Protein AF-A0A1X4I347-F1 (afdb_monomer)

Sequence (66 aa):
MTVLILTSEEDVTADMVVVHLNGSGVPVVRLDPADLTGGVSLSGEYVHGRFRGHLSAGGRLVSIGG

Radius of gyration: 13.07 Å; Cα contacts (8 Å, |Δi|>4): 95; chains: 1; bounding box: 20×29×34 Å

Mean predicted aligned error: 7.17 Å

Structure (mmCIF, N/CA/C/O backbone):
data_AF-A0A1X4I347-F1
#
_entry.id   AF-A0A1X4I347-F1
#
loop_
_atom_site.group_PDB
_atom_site.id
_atom_site.type_symbol
_atom_site.label_atom_id
_atom_site.label_alt_id
_atom_site.label_comp_id
_atom_site.label_asym_id
_atom_site.label_entity_id
_atom_site.label_seq_id
_atom_site.pdbx_PDB_ins_code
_atom_site.Cartn_x
_atom_site.Cartn_y
_atom_site.Cartn_z
_atom_site.occupancy
_atom_site.B_iso_or_equiv
_atom_site.auth_seq_id
_atom_site.auth_comp_id
_atom_site.auth_asym_id
_atom_site.auth_atom_id
_atom_site.pdbx_PDB_model_num
ATOM 1 N N . MET A 1 1 ? 8.856 -9.059 -8.512 1.00 72.25 1 MET A N 1
ATOM 2 C CA . MET A 1 1 ? 8.877 -8.219 -7.299 1.00 72.25 1 MET A CA 1
ATOM 3 C C . MET A 1 1 ? 7.655 -7.330 -7.374 1.00 72.25 1 MET A C 1
ATOM 5 O O . MET A 1 1 ? 7.490 -6.717 -8.417 1.00 72.25 1 MET A O 1
ATOM 9 N N . THR A 1 2 ? 6.805 -7.311 -6.353 1.00 81.81 2 THR A N 1
ATOM 10 C CA . THR A 1 2 ? 5.552 -6.535 -6.356 1.00 81.81 2 THR A CA 1
ATOM 11 C C . THR A 1 2 ? 5.603 -5.503 -5.246 1.00 81.81 2 THR A C 1
ATOM 13 O O . THR A 1 2 ? 6.118 -5.796 -4.168 1.00 81.81 2 THR A O 1
ATOM 16 N N . VAL A 1 3 ? 5.106 -4.301 -5.526 1.00 85.69 3 VAL A N 1
ATOM 17 C CA . VAL A 1 3 ? 5.136 -3.163 -4.605 1.00 85.69 3 VAL A CA 1
ATOM 18 C C . VAL A 1 3 ? 3.734 -2.910 -4.050 1.00 85.69 3 VAL A C 1
ATOM 20 O O . VAL A 1 3 ? 2.780 -2.764 -4.811 1.00 85.69 3 VAL A O 1
ATOM 23 N N . LEU A 1 4 ? 3.622 -2.856 -2.721 1.00 86.38 4 LEU A N 1
ATOM 24 C CA . LEU A 1 4 ? 2.426 -2.401 -2.010 1.00 86.38 4 LEU A CA 1
ATOM 25 C C . LEU A 1 4 ? 2.573 -0.910 -1.690 1.00 86.38 4 LEU A C 1
ATOM 27 O O . LEU A 1 4 ? 3.555 -0.513 -1.063 1.00 86.38 4 LEU A O 1
ATOM 31 N N . ILE A 1 5 ? 1.592 -0.107 -2.093 1.00 89.12 5 ILE A N 1
ATOM 32 C CA . ILE A 1 5 ? 1.504 1.322 -1.789 1.00 89.12 5 ILE A CA 1
ATOM 33 C C . ILE A 1 5 ? 0.331 1.538 -0.831 1.00 89.12 5 ILE A C 1
ATOM 35 O O . ILE A 1 5 ? -0.810 1.213 -1.157 1.00 89.12 5 ILE A O 1
ATOM 39 N N . LEU A 1 6 ? 0.631 2.080 0.348 1.00 87.62 6 LEU A N 1
ATOM 40 C CA . LEU A 1 6 ? -0.344 2.402 1.388 1.00 87.62 6 LEU A CA 1
ATOM 41 C C . LEU A 1 6 ? -0.592 3.908 1.392 1.00 87.62 6 LEU A C 1
ATOM 43 O O . LEU A 1 6 ? 0.260 4.661 1.860 1.00 87.62 6 LEU A O 1
ATOM 47 N N . THR A 1 7 ? -1.716 4.340 0.830 1.00 90.31 7 THR A N 1
ATOM 48 C CA . THR A 1 7 ? -2.055 5.764 0.692 1.00 90.31 7 THR A CA 1
ATOM 49 C C . THR A 1 7 ? -3.531 5.949 0.336 1.00 90.31 7 THR A C 1
ATOM 51 O O . THR A 1 7 ? -4.137 5.019 -0.200 1.00 90.31 7 THR A O 1
ATOM 54 N N . SER A 1 8 ? -4.090 7.134 0.592 1.00 90.19 8 SER A N 1
ATOM 55 C CA . SER A 1 8 ? -5.466 7.454 0.195 1.00 90.19 8 SER A CA 1
ATOM 56 C C . SER A 1 8 ? -5.597 7.631 -1.315 1.00 90.19 8 SER A C 1
ATOM 58 O O . SER A 1 8 ? -4.592 7.809 -2.012 1.00 90.19 8 SER A O 1
ATOM 60 N N . GLU A 1 9 ? -6.819 7.572 -1.848 1.00 87.25 9 GLU A N 1
ATOM 61 C CA . GLU A 1 9 ? -7.079 7.698 -3.291 1.00 87.25 9 GLU A CA 1
ATOM 62 C C . GLU A 1 9 ? -6.640 9.054 -3.873 1.00 87.25 9 GLU A C 1
ATOM 64 O O . GLU A 1 9 ? -6.219 9.123 -5.027 1.00 87.25 9 GLU A O 1
ATOM 69 N N . GLU A 1 10 ? -6.648 10.118 -3.070 1.00 93.50 10 GLU A N 1
ATOM 70 C CA . GLU A 1 10 ? -6.329 11.485 -3.497 1.00 93.50 10 GLU A CA 1
ATOM 71 C C . GLU A 1 10 ? -4.826 11.805 -3.523 1.00 93.50 10 GLU A C 1
ATOM 73 O O . GLU A 1 10 ? -4.435 12.909 -3.916 1.00 93.50 10 GLU A O 1
ATOM 78 N N . ASP A 1 11 ? -3.963 10.876 -3.103 1.00 94.44 11 ASP A N 1
ATOM 79 C CA . ASP A 1 11 ? -2.517 11.090 -3.117 1.00 94.44 11 ASP A CA 1
ATOM 80 C C . ASP A 1 11 ? -1.941 11.046 -4.542 1.00 94.44 11 ASP A C 1
ATOM 82 O O . ASP A 1 11 ? -1.504 10.014 -5.059 1.00 94.44 11 ASP A O 1
ATOM 86 N N . VAL A 1 12 ? -1.864 12.226 -5.153 1.00 94.75 12 VAL A N 1
ATOM 87 C CA . VAL A 1 12 ? -1.274 12.438 -6.482 1.00 94.75 12 VAL A CA 1
ATOM 88 C C . VAL A 1 12 ? 0.208 12.054 -6.568 1.00 94.75 12 VAL A C 1
ATOM 90 O O . VAL A 1 12 ? 0.710 11.763 -7.655 1.00 94.75 12 VAL A O 1
ATOM 93 N N . THR A 1 13 ? 0.939 12.030 -5.447 1.00 95.62 13 THR A N 1
ATOM 94 C CA . THR A 1 13 ? 2.346 11.599 -5.437 1.00 95.62 13 THR A CA 1
ATOM 95 C C . THR A 1 13 ? 2.424 10.092 -5.640 1.00 95.62 13 THR A C 1
ATOM 97 O O . THR A 1 13 ? 3.255 9.604 -6.410 1.00 95.62 13 THR A O 1
ATOM 100 N N . ALA A 1 14 ? 1.527 9.349 -4.991 1.00 94.06 14 ALA A N 1
ATOM 101 C CA . ALA A 1 14 ? 1.412 7.915 -5.188 1.00 94.06 14 ALA A CA 1
ATOM 102 C C . ALA A 1 14 ? 1.028 7.564 -6.629 1.00 94.06 14 ALA A C 1
ATOM 104 O O . ALA A 1 14 ? 1.595 6.626 -7.189 1.00 94.06 14 ALA A O 1
ATOM 105 N N . ASP A 1 15 ? 0.156 8.349 -7.265 1.00 94.50 15 ASP A N 1
ATOM 106 C CA . ASP A 1 15 ? -0.187 8.164 -8.681 1.00 94.50 15 ASP A CA 1
ATOM 107 C C . ASP A 1 15 ? 1.047 8.257 -9.589 1.00 94.50 15 ASP A C 1
ATOM 109 O O . ASP A 1 15 ? 1.250 7.412 -10.466 1.00 94.50 15 ASP A O 1
ATOM 113 N N . MET A 1 16 ? 1.929 9.234 -9.350 1.00 95.38 16 MET A N 1
ATOM 114 C CA . MET A 1 16 ? 3.183 9.362 -10.102 1.00 95.38 16 MET A CA 1
ATOM 115 C C . MET A 1 16 ? 4.088 8.134 -9.928 1.00 95.38 16 MET A C 1
ATOM 117 O O . MET A 1 16 ? 4.695 7.663 -10.895 1.00 95.38 16 MET A O 1
ATOM 121 N N . VAL A 1 17 ? 4.162 7.586 -8.711 1.00 95.25 17 VAL A N 1
ATOM 122 C CA . VAL A 1 17 ? 4.923 6.361 -8.426 1.00 95.25 17 VAL A CA 1
ATOM 123 C C . VAL A 1 17 ? 4.317 5.160 -9.157 1.00 95.25 17 VAL A C 1
ATOM 125 O O . VAL A 1 17 ? 5.055 4.398 -9.782 1.00 95.25 17 VAL A O 1
ATOM 128 N N . VAL A 1 18 ? 2.989 5.010 -9.144 1.00 93.38 18 VAL A N 1
ATOM 129 C CA . VAL A 1 18 ? 2.273 3.940 -9.861 1.00 93.38 18 VAL A CA 1
ATOM 130 C C . VAL A 1 18 ? 2.581 3.990 -11.357 1.00 93.38 18 VAL A C 1
ATOM 132 O O . VAL A 1 18 ? 2.907 2.960 -11.947 1.00 93.38 18 VAL A O 1
ATOM 135 N N . VAL A 1 19 ? 2.538 5.177 -11.970 1.00 95.88 19 VAL A N 1
ATOM 136 C CA . VAL A 1 19 ? 2.877 5.361 -13.391 1.00 95.88 19 VAL A CA 1
ATOM 137 C C . VAL A 1 19 ? 4.304 4.893 -13.682 1.00 95.88 19 VAL A C 1
ATOM 139 O O . VAL A 1 19 ? 4.526 4.156 -14.644 1.00 95.88 19 VAL A O 1
ATOM 142 N N . HIS A 1 20 ? 5.269 5.269 -12.841 1.00 95.88 20 HIS A N 1
ATOM 143 C CA . HIS A 1 20 ? 6.668 4.883 -13.025 1.00 95.88 20 HIS A CA 1
ATOM 144 C C . HIS A 1 20 ? 6.894 3.368 -12.879 1.00 95.88 20 HIS A C 1
ATOM 146 O O . HIS A 1 20 ? 7.591 2.751 -13.692 1.00 95.88 20 HIS A O 1
ATOM 152 N N . LEU A 1 21 ? 6.280 2.752 -11.866 1.00 93.19 21 LEU A N 1
ATOM 153 C CA . LEU A 1 21 ? 6.379 1.313 -11.611 1.00 93.19 21 LEU A CA 1
ATOM 154 C C . LEU A 1 21 ? 5.717 0.493 -12.723 1.00 93.19 21 LEU A C 1
ATOM 156 O O . LEU A 1 21 ? 6.334 -0.443 -13.236 1.00 93.19 21 LEU A O 1
ATOM 160 N N . ASN A 1 22 ? 4.524 0.896 -13.168 1.00 91.94 22 ASN A N 1
ATOM 161 C CA . ASN A 1 22 ? 3.843 0.267 -14.299 1.00 91.94 22 ASN A CA 1
ATOM 162 C C . ASN A 1 22 ? 4.664 0.384 -15.590 1.00 91.94 22 ASN A C 1
ATOM 164 O O . ASN A 1 22 ? 4.808 -0.601 -16.312 1.00 91.94 22 ASN A O 1
ATOM 168 N N . GLY A 1 23 ? 5.266 1.551 -15.856 1.00 95.06 23 GLY A N 1
ATOM 169 C CA . GLY A 1 23 ? 6.171 1.746 -16.996 1.00 95.06 23 GLY A CA 1
ATOM 170 C C . GLY A 1 23 ? 7.412 0.844 -16.960 1.00 95.06 23 GLY A C 1
ATOM 171 O O . GLY A 1 23 ? 7.970 0.522 -18.005 1.00 95.06 23 GLY A O 1
ATOM 172 N N . SER A 1 24 ? 7.802 0.386 -15.769 1.00 94.38 24 SER A N 1
ATOM 173 C CA . SER A 1 24 ? 8.911 -0.550 -15.546 1.00 94.38 24 SER A CA 1
ATOM 174 C C . SER A 1 24 ? 8.465 -2.020 -15.485 1.00 94.38 24 SER A C 1
ATOM 176 O O . SER A 1 24 ? 9.278 -2.898 -15.199 1.00 94.38 24 SER A O 1
ATOM 178 N N . GLY A 1 25 ? 7.180 -2.306 -15.723 1.00 89.19 25 GLY A N 1
ATOM 179 C CA . GLY A 1 25 ? 6.612 -3.656 -15.654 1.00 89.19 25 GLY A CA 1
ATOM 180 C C . GLY A 1 25 ? 6.523 -4.230 -14.236 1.00 89.19 25 GLY A C 1
ATOM 181 O O . GLY A 1 25 ? 6.396 -5.445 -14.074 1.00 89.19 25 GLY A O 1
ATOM 182 N N . VAL A 1 26 ? 6.610 -3.386 -13.204 1.00 89.00 26 VAL A N 1
ATOM 183 C CA . VAL A 1 26 ? 6.510 -3.801 -11.802 1.00 89.00 26 VAL A CA 1
ATOM 184 C C . VAL A 1 26 ? 5.035 -3.855 -11.406 1.00 89.00 26 VAL A C 1
ATOM 186 O O . VAL A 1 26 ? 4.359 -2.832 -11.490 1.00 89.00 26 VAL A O 1
ATOM 189 N N . PRO A 1 27 ? 4.513 -5.005 -10.944 1.00 85.75 27 PRO A N 1
ATOM 190 C CA . PRO A 1 27 ? 3.153 -5.076 -10.431 1.00 85.75 27 PRO A CA 1
ATOM 191 C C . PRO A 1 27 ? 2.983 -4.203 -9.184 1.00 85.75 27 PRO A C 1
ATOM 193 O O . PRO A 1 27 ? 3.837 -4.216 -8.290 1.00 85.75 27 PRO A O 1
ATOM 196 N N . VAL A 1 28 ? 1.860 -3.486 -9.110 1.00 87.75 28 VAL A N 1
ATOM 197 C CA . VAL A 1 28 ? 1.529 -2.590 -7.996 1.00 87.75 28 VAL A CA 1
ATOM 198 C C . VAL A 1 28 ? 0.175 -2.955 -7.401 1.00 87.75 28 VAL A C 1
ATOM 200 O O . VAL A 1 28 ? -0.785 -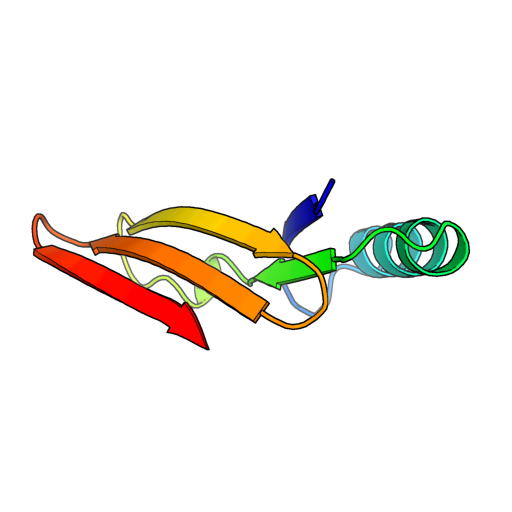3.203 -8.126 1.00 87.75 28 VAL A O 1
ATOM 203 N N . VAL A 1 29 ? 0.103 -2.949 -6.071 1.00 85.44 29 VAL A N 1
ATOM 204 C CA . VAL A 1 29 ? -1.146 -3.000 -5.302 1.00 85.44 29 VAL A CA 1
ATOM 205 C C . VAL A 1 29 ? -1.247 -1.706 -4.500 1.00 85.44 29 VAL A C 1
ATOM 207 O O . VAL A 1 29 ? -0.306 -1.361 -3.787 1.00 85.44 29 VAL A O 1
ATOM 210 N N . ARG A 1 30 ? -2.371 -0.992 -4.607 1.00 88.00 30 ARG A N 1
ATOM 211 C CA . ARG A 1 30 ? -2.672 0.202 -3.804 1.00 88.00 30 ARG A CA 1
ATOM 212 C C . ARG A 1 30 ? -3.769 -0.130 -2.798 1.00 88.00 30 ARG A C 1
ATOM 214 O O . ARG A 1 30 ? -4.711 -0.838 -3.147 1.00 88.00 30 ARG A O 1
ATOM 221 N N . LEU A 1 31 ? -3.620 0.348 -1.570 1.00 85.25 31 LEU A N 1
ATOM 222 C CA . LEU A 1 31 ? -4.593 0.164 -0.498 1.00 85.25 31 LEU A CA 1
ATOM 223 C C . LEU A 1 31 ? -4.666 1.434 0.353 1.00 85.25 31 LEU A C 1
ATOM 225 O O . LEU A 1 31 ? -3.622 1.936 0.773 1.00 85.25 31 LEU A O 1
ATOM 229 N N . ASP A 1 32 ? -5.881 1.914 0.621 1.00 86.62 32 ASP A N 1
ATOM 230 C CA . ASP A 1 32 ? -6.119 3.017 1.550 1.00 86.62 32 ASP A CA 1
ATOM 231 C C . ASP A 1 32 ? -6.125 2.489 2.996 1.00 86.62 32 ASP A C 1
ATOM 233 O O . ASP A 1 32 ? -6.945 1.633 3.345 1.00 86.62 32 ASP A O 1
ATOM 237 N N . PRO A 1 33 ? -5.215 2.952 3.872 1.00 77.81 33 PRO A N 1
ATOM 238 C CA . PRO A 1 33 ? -5.238 2.572 5.279 1.00 77.81 33 PRO A CA 1
ATOM 239 C C . PRO A 1 33 ? -6.516 3.000 6.011 1.00 77.81 33 PRO A C 1
ATOM 241 O O . PRO A 1 33 ? -6.852 2.380 7.017 1.00 77.81 33 PRO A O 1
ATOM 244 N N . ALA A 1 34 ? -7.222 4.036 5.546 1.00 81.25 34 ALA A N 1
ATOM 245 C CA . ALA A 1 34 ? -8.466 4.506 6.154 1.00 81.25 34 ALA A CA 1
ATOM 246 C C . ALA A 1 34 ? -9.609 3.484 6.034 1.00 81.25 34 ALA A C 1
ATOM 248 O O . ALA A 1 34 ? -10.481 3.442 6.904 1.00 81.25 34 ALA A O 1
ATOM 249 N N . ASP A 1 35 ? -9.558 2.599 5.034 1.00 77.25 35 ASP A N 1
ATOM 250 C CA . ASP A 1 35 ? -10.496 1.477 4.897 1.00 77.25 35 ASP A CA 1
ATOM 251 C C . ASP A 1 35 ? -10.288 0.400 5.978 1.00 77.25 35 ASP A C 1
ATOM 253 O O . ASP A 1 35 ? -11.133 -0.476 6.190 1.00 77.25 35 ASP A O 1
ATOM 257 N N . LEU A 1 36 ? -9.165 0.450 6.703 1.00 75.19 36 LEU A N 1
ATOM 258 C CA . LEU A 1 36 ? -8.857 -0.460 7.797 1.00 75.19 36 LEU A CA 1
ATOM 259 C C . LEU A 1 36 ? -9.393 0.132 9.106 1.00 75.19 36 LEU A C 1
ATOM 261 O O . LEU A 1 36 ? -8.748 0.931 9.778 1.00 75.19 36 LEU A O 1
ATOM 265 N N . THR A 1 37 ? -10.579 -0.308 9.525 1.00 70.88 37 THR A N 1
ATOM 266 C CA . THR A 1 37 ? -11.292 0.215 10.709 1.00 70.88 37 THR A CA 1
ATOM 267 C C . THR A 1 37 ? -10.652 -0.146 12.070 1.00 70.88 37 THR A C 1
ATOM 269 O O . THR A 1 37 ? -11.301 -0.035 13.110 1.00 70.88 37 THR A O 1
ATOM 272 N N . GLY A 1 38 ? -9.402 -0.624 12.101 1.00 7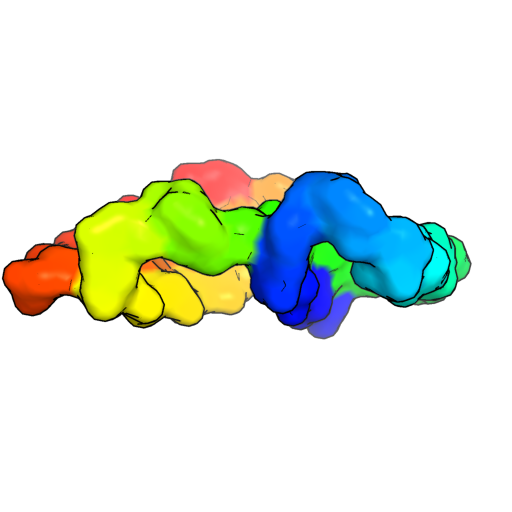3.31 38 GLY A N 1
ATOM 273 C CA . GLY A 1 38 ? -8.674 -1.046 13.303 1.00 73.31 38 GLY A CA 1
ATOM 274 C C . GLY A 1 38 ? -7.228 -1.471 13.010 1.00 73.31 38 GLY A C 1
ATOM 275 O O . GLY A 1 38 ? -6.745 -1.338 11.891 1.00 73.31 38 GLY A O 1
ATOM 276 N N . GLY A 1 39 ? -6.520 -2.007 14.012 1.00 71.75 39 GLY A N 1
ATOM 277 C CA . GLY A 1 39 ? -5.176 -2.562 13.819 1.00 71.75 39 GLY A CA 1
ATOM 278 C C . GLY A 1 39 ? -5.217 -3.790 12.908 1.00 71.75 39 GLY A C 1
ATOM 279 O O . GLY A 1 39 ? -5.663 -4.862 13.328 1.00 71.75 39 GLY A O 1
ATOM 280 N N . VAL A 1 40 ? -4.762 -3.624 11.668 1.00 72.88 40 VAL A N 1
ATOM 281 C CA . VAL A 1 40 ? -4.758 -4.663 10.637 1.00 72.88 40 VAL A CA 1
ATOM 282 C C . VAL A 1 40 ? -3.326 -4.938 10.190 1.00 72.88 40 VAL A C 1
ATOM 284 O O . VAL A 1 40 ? -2.542 -4.021 9.962 1.00 72.88 40 VAL A O 1
ATOM 287 N N . SER A 1 41 ? -2.987 -6.219 10.056 1.00 78.31 41 SER A N 1
ATOM 288 C CA . SER A 1 41 ? -1.746 -6.673 9.434 1.00 78.31 41 SER A CA 1
ATOM 289 C C . SER A 1 41 ? -2.085 -7.464 8.178 1.00 78.31 41 SER A C 1
ATOM 291 O O . SER A 1 41 ? -2.824 -8.448 8.230 1.00 78.31 41 SER A O 1
ATOM 293 N N . LEU A 1 42 ? -1.548 -7.019 7.047 1.00 77.81 42 LEU A N 1
ATOM 294 C CA . LE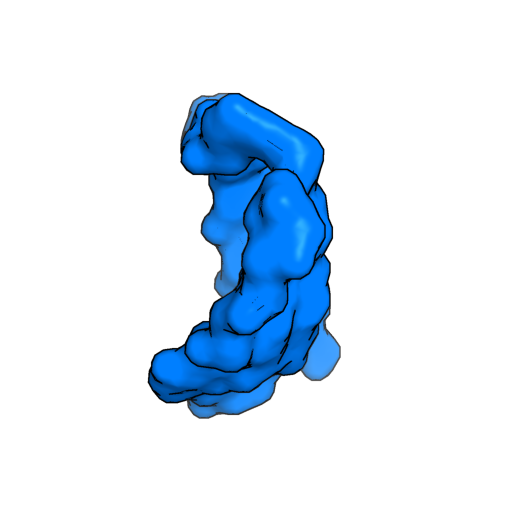U A 1 42 ? -1.668 -7.685 5.759 1.00 77.81 42 LEU A CA 1
ATOM 295 C C . LEU A 1 42 ? -0.283 -8.172 5.336 1.00 77.81 42 LEU A C 1
ATOM 297 O O . LEU A 1 42 ? 0.663 -7.391 5.262 1.00 77.81 42 LEU A O 1
ATOM 301 N N . SER A 1 43 ? -0.175 -9.464 5.041 1.00 80.19 43 SER A N 1
ATOM 302 C CA . SER A 1 43 ? 1.005 -10.047 4.398 1.00 80.19 43 SER A CA 1
ATOM 303 C C . SER A 1 43 ? 0.566 -10.800 3.157 1.00 80.19 43 SER A C 1
ATOM 305 O O . SER A 1 43 ? -0.460 -11.479 3.172 1.00 80.19 43 SER A O 1
ATOM 307 N N . GLY A 1 44 ? 1.320 -10.701 2.073 1.00 81.12 44 GLY A N 1
ATOM 308 C CA . GLY A 1 44 ? 0.960 -11.410 0.860 1.00 81.12 44 GLY A CA 1
ATOM 309 C C . GLY A 1 44 ? 1.960 -11.221 -0.256 1.00 81.12 44 GLY A C 1
ATOM 310 O O . GLY A 1 44 ? 2.751 -10.280 -0.269 1.00 81.12 44 GLY A O 1
ATOM 311 N N . GLU A 1 45 ? 1.887 -12.145 -1.198 1.00 82.69 45 GLU A N 1
ATOM 312 C CA . GLU A 1 45 ? 2.626 -12.113 -2.442 1.00 82.69 45 GLU A CA 1
ATOM 313 C C . GLU A 1 45 ? 1.635 -11.935 -3.585 1.00 82.69 45 GLU A C 1
ATOM 315 O O . GL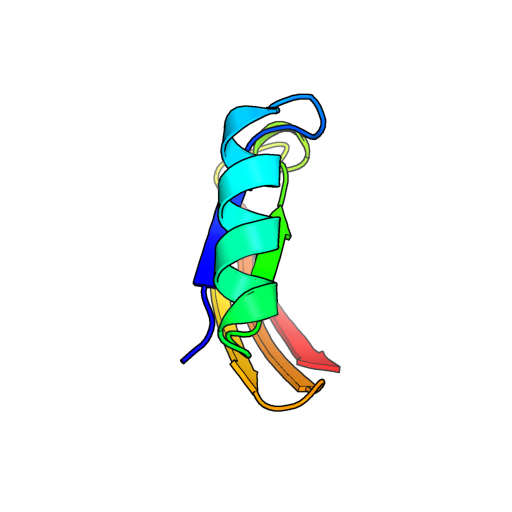U A 1 45 ? 0.564 -12.548 -3.614 1.00 82.69 45 GLU A O 1
ATOM 320 N N . TYR A 1 46 ? 2.014 -11.099 -4.543 1.00 76.25 46 TYR A N 1
ATOM 321 C CA . TYR A 1 46 ? 1.296 -10.927 -5.794 1.00 76.25 46 TYR A CA 1
ATOM 322 C C . TYR A 1 46 ? 2.265 -11.225 -6.925 1.00 76.25 46 TYR A C 1
ATOM 324 O O . TYR A 1 46 ? 3.338 -10.626 -6.998 1.00 76.25 46 TYR A O 1
ATOM 332 N N . VAL A 1 47 ? 1.923 -12.169 -7.790 1.00 80.62 47 VAL A N 1
ATOM 333 C CA . VAL A 1 47 ? 2.792 -12.637 -8.868 1.00 80.62 47 VAL A CA 1
ATOM 334 C C . VAL A 1 47 ? 1.923 -12.940 -10.084 1.00 80.62 47 VAL A C 1
ATOM 336 O O . VAL A 1 47 ? 1.066 -13.817 -10.034 1.00 80.62 47 VAL A O 1
ATOM 339 N N . HIS A 1 48 ? 2.163 -12.225 -11.188 1.00 81.12 48 HIS A N 1
ATOM 340 C CA . HIS A 1 48 ? 1.515 -12.459 -12.487 1.00 81.12 48 HIS A CA 1
ATOM 341 C C . HIS A 1 48 ? -0.022 -12.552 -12.425 1.00 81.12 48 HIS A C 1
ATOM 343 O O . HIS A 1 48 ? -0.608 -13.531 -12.882 1.00 81.12 48 HIS A O 1
ATOM 349 N N . GLY A 1 49 ? -0.690 -11.552 -11.844 1.00 77.69 49 GLY A N 1
ATOM 350 C CA . GLY A 1 49 ? -2.158 -11.526 -11.792 1.00 77.69 49 GLY A CA 1
ATOM 351 C C . GL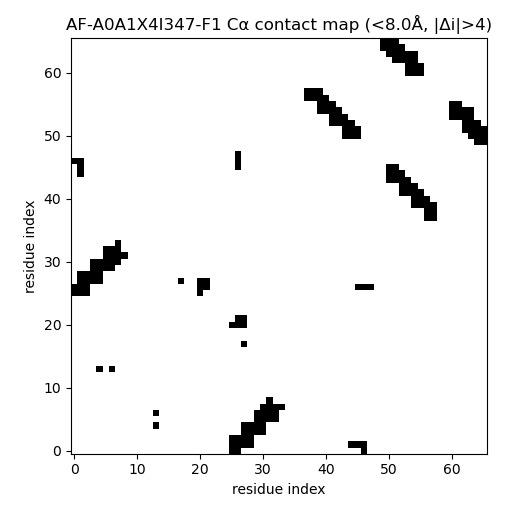Y A 1 49 ? -2.773 -12.342 -10.656 1.00 77.69 49 GLY A C 1
ATOM 352 O O . GLY A 1 49 ? -3.960 -12.193 -10.393 1.00 77.69 49 GLY A O 1
ATOM 353 N N . ARG A 1 50 ? -1.976 -13.176 -9.979 1.00 80.38 50 ARG A N 1
ATOM 354 C CA . ARG A 1 50 ? -2.421 -14.030 -8.881 1.00 80.38 50 ARG A CA 1
ATOM 355 C C . ARG A 1 50 ? -1.895 -13.505 -7.553 1.00 80.38 50 ARG A C 1
ATOM 357 O O . ARG A 1 50 ? -0.741 -13.082 -7.474 1.00 80.38 50 ARG A O 1
ATOM 364 N N . PHE A 1 51 ? -2.699 -13.582 -6.501 1.00 83.38 51 PHE A N 1
ATOM 365 C CA . PHE A 1 51 ? -2.295 -13.200 -5.154 1.00 83.38 51 PHE A CA 1
ATOM 366 C C . PHE A 1 51 ? -2.591 -14.288 -4.133 1.00 83.38 51 PHE A C 1
ATOM 368 O O . PHE A 1 51 ? -3.539 -15.065 -4.255 1.00 83.38 51 PHE A O 1
ATOM 375 N N . ARG A 1 52 ? -1.755 -14.341 -3.099 1.00 86.81 52 ARG A N 1
ATOM 376 C CA . ARG A 1 52 ? -1.985 -15.157 -1.911 1.00 86.81 52 ARG A CA 1
ATOM 377 C C . ARG A 1 52 ? -1.440 -14.426 -0.699 1.00 86.81 52 ARG A C 1
ATOM 379 O O . ARG A 1 52 ? -0.357 -13.853 -0.749 1.00 86.81 52 ARG A O 1
ATOM 386 N N . GLY A 1 53 ? -2.162 -14.481 0.407 1.00 88.62 53 GLY A N 1
ATOM 387 C CA . GLY A 1 53 ? -1.735 -13.812 1.622 1.00 88.62 53 GLY A CA 1
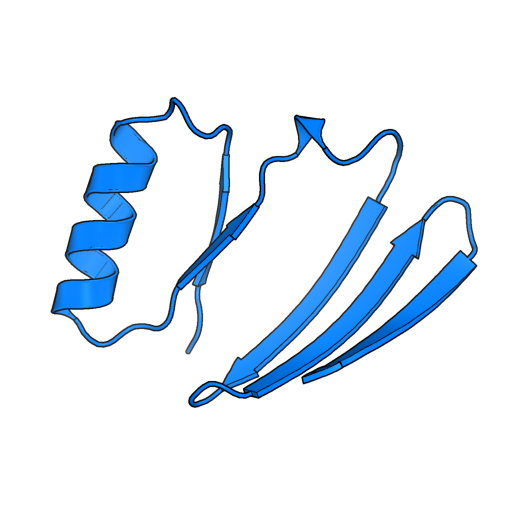ATOM 388 C C . GLY A 1 53 ? -2.585 -14.148 2.828 1.00 88.62 53 GLY A C 1
ATOM 389 O O . GLY A 1 53 ? -3.454 -15.021 2.785 1.00 88.62 53 GLY A O 1
ATOM 390 N N . HIS A 1 54 ? -2.320 -13.421 3.903 1.00 87.00 54 HIS A N 1
ATOM 391 C CA . HIS A 1 54 ? -3.054 -13.507 5.148 1.00 87.00 54 HIS A CA 1
ATOM 392 C C . HIS A 1 54 ? -3.422 -12.101 5.612 1.00 87.00 54 HIS A C 1
ATOM 394 O O . HIS A 1 54 ? -2.577 -11.202 5.640 1.00 87.00 54 HIS A O 1
ATOM 400 N N . LEU A 1 55 ? -4.681 -11.945 6.003 1.00 81.25 55 LEU A N 1
ATOM 401 C CA . LEU A 1 55 ? -5.217 -10.759 6.648 1.00 81.25 55 LEU A CA 1
ATOM 402 C C . LEU A 1 55 ? -5.428 -11.073 8.127 1.00 81.25 55 LEU A C 1
ATOM 404 O O . LEU A 1 55 ? -6.154 -12.012 8.458 1.00 81.25 55 LEU A O 1
ATOM 408 N N . SER A 1 56 ? -4.799 -10.300 9.007 1.00 82.62 56 SER A N 1
ATOM 409 C CA . SER A 1 56 ? -4.980 -10.388 10.454 1.00 82.62 56 SER A CA 1
ATOM 410 C C . SER A 1 56 ? -5.627 -9.116 10.988 1.00 82.62 56 SER A C 1
ATOM 412 O O . SER A 1 56 ? -5.121 -8.023 10.742 1.00 82.62 56 SER A O 1
ATOM 414 N N . ALA A 1 57 ? -6.722 -9.249 11.736 1.00 80.50 57 ALA A N 1
ATOM 415 C CA . ALA A 1 57 ? -7.409 -8.135 12.385 1.00 80.50 57 ALA A CA 1
ATOM 416 C C . ALA A 1 57 ? -8.011 -8.588 13.721 1.00 80.50 57 ALA A C 1
ATOM 418 O O . ALA A 1 57 ? -8.703 -9.606 13.783 1.00 80.50 57 ALA A O 1
ATOM 419 N N . GLY A 1 58 ? -7.739 -7.855 14.806 1.00 78.56 58 GLY A N 1
ATOM 420 C CA . GLY A 1 58 ? -8.309 -8.160 16.127 1.00 78.56 58 GLY A CA 1
ATOM 421 C C . GLY A 1 58 ? -8.060 -9.600 16.607 1.00 78.56 58 GLY A C 1
ATOM 422 O O . GLY A 1 58 ? -8.943 -10.213 17.201 1.00 78.56 58 GLY A O 1
ATOM 423 N N . GLY A 1 59 ? -6.893 -10.174 16.285 1.00 78.69 59 GLY A N 1
ATOM 424 C CA . GLY A 1 59 ? -6.528 -11.557 16.626 1.00 78.69 59 GLY A CA 1
ATOM 425 C C . GLY A 1 59 ? -7.142 -12.642 15.728 1.00 78.69 59 GLY A C 1
ATOM 426 O O . GLY A 1 59 ? -6.912 -13.826 15.966 1.00 78.69 59 GLY A O 1
ATOM 427 N N . ARG A 1 60 ? -7.906 -12.272 14.693 1.00 76.19 60 ARG A N 1
ATOM 428 C CA . ARG A 1 60 ? -8.473 -13.194 13.697 1.00 76.19 60 ARG A CA 1
ATOM 429 C C . ARG A 1 60 ? -7.600 -13.183 12.448 1.00 76.19 60 ARG A C 1
ATOM 431 O O . ARG A 1 60 ? -7.271 -12.106 11.968 1.00 76.19 60 ARG A O 1
ATOM 438 N N . LEU A 1 61 ? -7.274 -14.359 11.914 1.00 83.88 61 LEU A N 1
ATOM 439 C CA . LEU 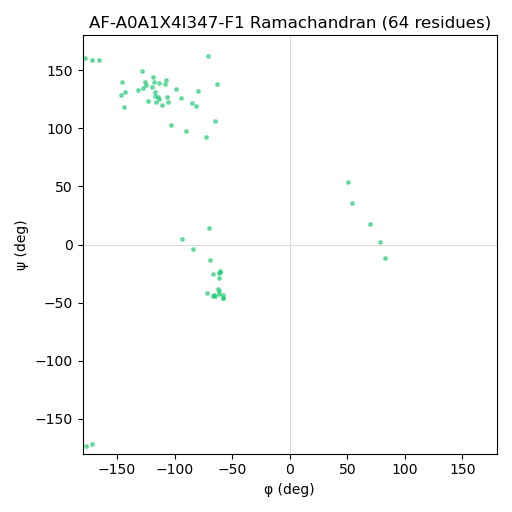A 1 61 ? -6.460 -14.525 10.708 1.00 83.88 61 LEU A CA 1
ATOM 440 C C . LEU A 1 61 ? -7.282 -15.198 9.605 1.00 83.88 61 LEU A C 1
ATOM 442 O O . LEU A 1 61 ? -7.901 -16.234 9.843 1.00 83.88 61 LEU A O 1
ATOM 446 N N . VAL A 1 62 ? -7.259 -14.637 8.398 1.00 82.81 62 VAL A N 1
ATOM 447 C CA . VAL A 1 62 ? -7.936 -15.185 7.216 1.00 82.81 62 VAL A CA 1
ATOM 448 C C . VAL A 1 62 ? -6.937 -15.308 6.073 1.00 82.81 62 VAL A C 1
ATOM 450 O O . VAL A 1 62 ? -6.165 -14.386 5.820 1.00 82.81 62 VAL A O 1
ATOM 453 N N . SER A 1 63 ? -6.949 -16.448 5.379 1.00 86.88 63 SER A N 1
ATOM 454 C CA . SER A 1 63 ? -6.196 -16.608 4.130 1.00 86.88 63 SER A CA 1
ATOM 455 C C . SER A 1 63 ? -6.970 -15.973 2.981 1.00 86.88 63 SER A C 1
ATOM 457 O O . SER A 1 63 ? -8.162 -16.227 2.826 1.00 86.88 63 SER 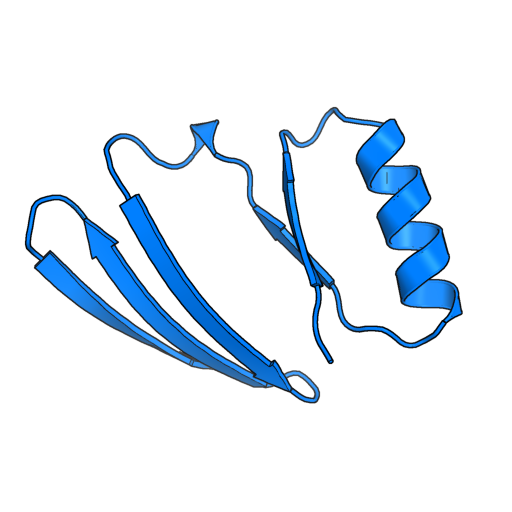A O 1
ATOM 459 N N . ILE A 1 64 ? -6.285 -15.176 2.173 1.00 81.62 64 ILE A N 1
ATOM 460 C CA . ILE A 1 64 ? -6.846 -14.511 0.996 1.00 81.62 64 ILE A CA 1
ATOM 461 C C . ILE A 1 64 ? -6.101 -14.980 -0.256 1.00 81.62 64 ILE A C 1
ATOM 463 O O . ILE A 1 64 ? -4.892 -15.227 -0.206 1.00 81.62 64 ILE A O 1
ATOM 467 N N . GLY A 1 65 ? -6.810 -15.119 -1.374 1.00 83.19 65 GLY A N 1
ATOM 468 C CA . GLY A 1 65 ? -6.195 -15.442 -2.657 1.00 83.19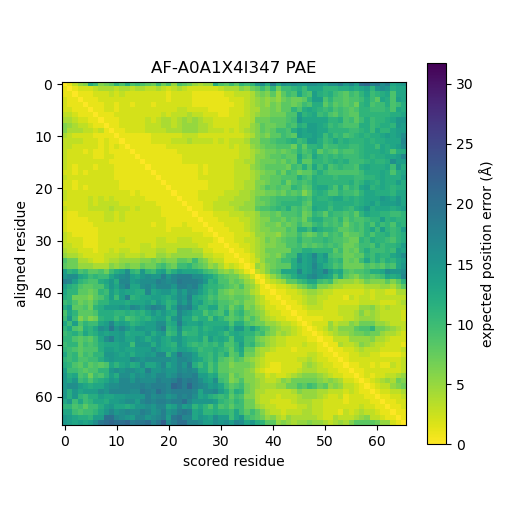 65 GLY A CA 1
ATOM 469 C C . GLY A 1 65 ? -7.159 -15.360 -3.836 1.00 83.19 65 GLY A C 1
ATOM 470 O O . GLY A 1 65 ? -8.374 -15.443 -3.650 1.00 83.19 65 GLY A O 1
ATOM 471 N N . GLY A 1 66 ? -6.587 -15.202 -5.030 1.00 73.00 66 GLY A N 1
ATOM 472 C CA . GLY A 1 66 ? -7.275 -15.058 -6.317 1.00 73.00 66 GLY A CA 1
ATOM 473 C C . GLY A 1 66 ? -6.291 -15.095 -7.473 1.00 73.00 66 GLY A C 1
ATOM 474 O O . GLY A 1 66 ? -5.114 -14.741 -7.238 1.00 73.00 66 GLY A O 1
#

Nearest PDB structures (foldseek):
  7m4s-assembly2_C  TM=5.750E-01  e=3.818E-03  Nostoc sp. PCC 7120 = FACHB-418
  5ig8-assembly2_B-3  TM=5.746E-01  e=5.270E-03  Microcystis aeruginosa MRC
  7m4s-assembly1_A  TM=5.700E-01  e=4.633E-03  Nostoc sp. PCC 7120 = FACHB-418
  7m4s-assembly2_B  TM=5.721E-01  e=5.996E-03  Nostoc sp. PCC 7120 = FACHB-418
  7m4s-assembly1_D  TM=5.771E-01  e=9.417E-03  Nostoc sp. PCC 7120 = FACHB-418

Secondary structure (DSSP, 8-state):
--EEEE--TT-HHHHHHHHHHHHTT--EEEE-GGG--S-EEEEEEEETTEEEEEEEETTEEEEEE-

Foldseek 3Di:
DADEAEADPPPPVVVVVVVVCVVVVHHYDYDYCVVVPADKDWDWDDDDNKIWTWIDDPNDIDIDID

pLDDT: mean 84.79, std 7.04, range [70.88, 95.88]

Solvent-accessible surface area (backbone atoms only — not comparable to full-atom values): 4056 Å² total; per-residue (Å²): 123,59,48,80,45,80,45,58,93,82,45,64,69,57,52,56,51,50,54,53,36,50,78,69,72,36,53,74,47,80,43,44,64,83,79,49,92,57,77,67,49,79,50,71,52,60,58,93,92,34,39,43,33,40,44,34,46,89,93,44,77,43,81,46,70,85